Protein AF-A0A940R233-F1 (afdb_monomer_lite)

Foldseek 3Di:
DCPPLVNVLVVLVVVLLVVCVVVCLDVDSCFLVQWAFPDPSSVLSVVVVVVVVVVPDDSNVSCVVGTDTDDPDPDPPDDDPDPPPD

Secondary structure (DSSP, 8-state):
----HHHHHHHHHHHHHHHHHHTT-SSSSSTTTTPEESS-HHHHHHHHHHHHHH----HHHHHHHHEEPPP-----SS--------

pLDDT: mean 80.88, std 13.88, range [42.59, 95.75]

Sequence (86 aa):
MLKHPELFYLDDLQELFTDVQLQRIFPDQKTFADCTPLFPVAEIIERYKAFKQAGEGDLMSFITTHFRLPKPIPQPKEPWNFPIDE

Structure (mmCIF, N/CA/C/O backbone):
data_AF-A0A940R233-F1
#
_entry.id   AF-A0A940R233-F1
#
loop_
_atom_site.group_PDB
_atom_site.id
_atom_site.type_symbol
_atom_site.label_atom_id
_atom_site.label_alt_id
_atom_site.label_comp_id
_atom_site.label_asym_id
_atom_site.label_entity_id
_atom_site.label_seq_id
_atom_site.pdbx_PDB_ins_code
_atom_site.Cartn_x
_atom_site.Cartn_y
_atom_site.Cartn_z
_atom_site.occupancy
_atom_site.B_iso_or_equiv
_atom_site.auth_seq_id
_atom_site.auth_comp_id
_atom_site.auth_asym_id
_atom_site.auth_atom_id
_atom_site.pdbx_PDB_model_num
ATOM 1 N N . MET A 1 1 ? -25.385 16.755 -4.606 1.00 42.59 1 MET A N 1
ATOM 2 C CA . MET A 1 1 ? -23.937 16.461 -4.598 1.00 42.59 1 MET A CA 1
ATOM 3 C C . MET A 1 1 ? -23.754 14.972 -4.849 1.00 42.59 1 MET A C 1
ATOM 5 O O . MET A 1 1 ? -23.725 14.201 -3.902 1.00 42.59 1 MET A O 1
ATOM 9 N N . LEU A 1 2 ? -23.711 14.552 -6.116 1.00 45.84 2 LEU A N 1
ATOM 10 C CA . LEU A 1 2 ? -23.264 13.201 -6.451 1.00 45.84 2 LEU A CA 1
ATOM 11 C C . LEU A 1 2 ? -21.736 13.258 -6.443 1.00 45.84 2 LEU A C 1
ATOM 13 O O . LEU A 1 2 ? -21.125 13.690 -7.417 1.00 45.84 2 LEU A O 1
ATOM 17 N N . LYS A 1 3 ? -21.110 12.913 -5.316 1.00 49.41 3 LYS A N 1
ATOM 18 C CA . LYS A 1 3 ? -19.705 12.516 -5.376 1.00 49.41 3 LYS A CA 1
ATOM 19 C C . LYS A 1 3 ? -19.706 11.211 -6.162 1.00 49.41 3 LYS A C 1
ATOM 21 O O . LYS A 1 3 ? -20.274 10.226 -5.699 1.00 49.41 3 LYS A O 1
ATOM 26 N N . HIS A 1 4 ? -19.215 11.249 -7.398 1.00 51.16 4 HIS A N 1
ATOM 27 C CA . HIS A 1 4 ? -19.118 10.049 -8.216 1.00 51.16 4 HIS A CA 1
ATOM 28 C C . HIS A 1 4 ? -18.302 9.011 -7.429 1.00 51.16 4 HIS A C 1
ATOM 30 O O . HIS A 1 4 ? -17.227 9.371 -6.948 1.00 51.16 4 HIS A O 1
ATOM 36 N N . PRO A 1 5 ? -18.791 7.769 -7.261 1.00 57.81 5 PRO A N 1
ATOM 37 C CA . PRO A 1 5 ? -18.080 6.740 -6.497 1.00 57.81 5 PRO A CA 1
ATOM 38 C C . PRO A 1 5 ? -16.657 6.525 -7.028 1.00 57.81 5 PRO A C 1
ATOM 40 O O . PRO A 1 5 ? -15.737 6.339 -6.244 1.00 57.81 5 PRO A O 1
ATOM 43 N N . GLU A 1 6 ? -16.461 6.721 -8.335 1.00 57.50 6 GLU A N 1
ATOM 44 C CA . GLU A 1 6 ? -15.156 6.668 -8.999 1.00 57.50 6 GLU A CA 1
ATOM 45 C C . GLU A 1 6 ? -14.159 7.758 -8.557 1.00 57.50 6 GLU A C 1
ATOM 47 O O . GLU A 1 6 ? -12.953 7.535 -8.569 1.00 57.50 6 GLU A O 1
ATOM 52 N N . LEU A 1 7 ? -14.634 8.942 -8.149 1.00 58.44 7 LEU A N 1
ATOM 53 C CA . LEU A 1 7 ? -13.764 10.049 -7.722 1.00 58.44 7 LEU A CA 1
ATOM 54 C C . LEU A 1 7 ? -13.314 9.916 -6.267 1.00 58.44 7 LEU A C 1
ATOM 56 O O . LEU A 1 7 ? -12.238 10.396 -5.926 1.00 58.44 7 LEU A O 1
ATOM 60 N N . PHE A 1 8 ? -14.100 9.234 -5.427 1.00 60.25 8 PHE A N 1
ATOM 61 C CA . PHE A 1 8 ? -13.672 8.910 -4.063 1.00 60.25 8 PHE A 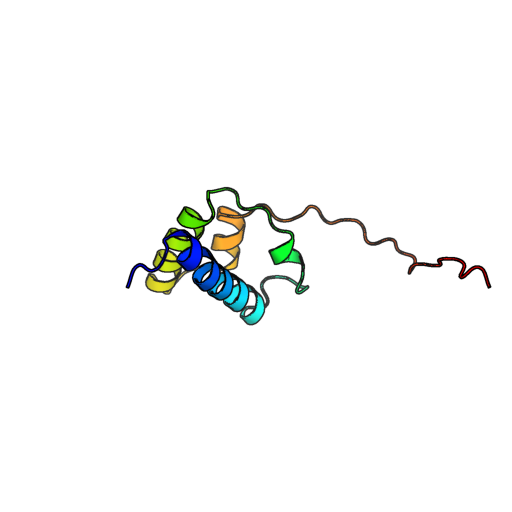CA 1
ATOM 62 C C . PHE A 1 8 ? -12.389 8.073 -4.064 1.00 60.25 8 PHE A C 1
ATOM 64 O O . PHE A 1 8 ? -11.546 8.245 -3.189 1.00 60.25 8 PHE A O 1
ATOM 71 N N . TYR A 1 9 ? -12.199 7.229 -5.084 1.00 63.28 9 TYR A N 1
ATOM 72 C CA . TYR A 1 9 ? -11.009 6.393 -5.184 1.00 63.28 9 TYR A CA 1
ATOM 73 C C . TYR A 1 9 ? -9.713 7.188 -5.342 1.00 63.28 9 TYR A C 1
ATOM 75 O O . TYR A 1 9 ? -8.674 6.725 -4.884 1.00 63.28 9 TYR A O 1
ATOM 83 N N . LEU A 1 10 ? -9.753 8.370 -5.966 1.00 69.19 10 LEU A N 1
ATOM 84 C CA . LEU A 1 10 ? -8.543 9.156 -6.203 1.00 69.19 10 LEU A CA 1
ATOM 85 C C . LEU A 1 10 ? -8.036 9.822 -4.917 1.00 69.19 10 LEU A C 1
ATOM 87 O O . LEU A 1 10 ? -6.846 9.740 -4.622 1.00 69.19 10 LEU A O 1
ATOM 91 N N . ASP A 1 11 ? -8.942 10.429 -4.145 1.00 72.81 11 ASP A N 1
ATOM 92 C CA . ASP A 1 11 ? -8.603 11.154 -2.911 1.00 72.81 11 ASP A CA 1
ATOM 93 C C . ASP A 1 11 ? -8.042 10.208 -1.838 1.00 72.81 11 ASP A C 1
ATOM 95 O O . ASP A 1 11 ? -7.041 10.504 -1.188 1.00 72.81 11 ASP A O 1
ATOM 99 N N . ASP A 1 12 ? -8.652 9.035 -1.672 1.00 74.19 12 ASP A N 1
ATOM 100 C CA . ASP A 1 12 ? -8.236 8.096 -0.629 1.00 74.19 12 ASP A CA 1
ATOM 101 C C . ASP A 1 12 ? -6.936 7.362 -0.991 1.00 74.19 12 ASP A C 1
ATOM 103 O O . ASP A 1 12 ? -6.115 7.054 -0.124 1.00 74.19 12 ASP A O 1
ATOM 107 N N . LEU A 1 13 ? -6.715 7.091 -2.282 1.00 80.31 13 LEU A N 1
ATOM 108 C CA . LEU A 1 13 ? -5.448 6.527 -2.741 1.00 80.31 13 LEU A CA 1
ATOM 109 C C . LEU A 1 13 ? -4.328 7.566 -2.659 1.00 80.31 13 LEU A C 1
ATOM 111 O O . LEU A 1 13 ? -3.189 7.206 -2.366 1.00 80.31 13 LEU A O 1
ATOM 115 N N . GLN A 1 14 ? -4.657 8.847 -2.845 1.00 84.50 14 GLN A N 1
ATOM 116 C CA . GLN A 1 14 ? -3.756 9.957 -2.566 1.00 84.50 14 GLN A CA 1
ATOM 117 C C . GLN A 1 14 ? -3.407 10.035 -1.073 1.00 84.50 14 GLN A C 1
ATOM 119 O O . GLN A 1 14 ? -2.237 10.248 -0.753 1.00 84.50 14 GLN A O 1
ATOM 124 N N . GLU A 1 15 ? -4.361 9.828 -0.159 1.00 89.75 15 GLU A N 1
ATOM 125 C CA . GLU A 1 15 ? -4.079 9.763 1.284 1.00 89.75 15 GLU A CA 1
ATOM 126 C C . GLU A 1 15 ? -3.153 8.587 1.618 1.00 89.75 15 GLU A C 1
ATOM 128 O O . GLU A 1 15 ? -2.086 8.805 2.193 1.00 89.75 15 GLU A O 1
ATOM 133 N N . LEU A 1 16 ? -3.497 7.367 1.182 1.00 90.88 16 LEU A N 1
ATOM 134 C CA . LEU A 1 16 ? -2.654 6.184 1.376 1.00 90.88 16 LEU A CA 1
ATOM 135 C C . LEU A 1 16 ? -1.242 6.425 0.834 1.00 90.88 16 LEU A C 1
ATOM 137 O O . LEU A 1 16 ? -0.263 6.205 1.541 1.00 90.88 16 LEU A O 1
ATOM 141 N N . PHE A 1 17 ? -1.129 6.919 -0.400 1.00 89.19 17 PHE A N 1
ATOM 142 C CA . PHE A 1 17 ? 0.154 7.240 -1.016 1.00 89.19 17 PHE A CA 1
ATOM 143 C C . PHE A 1 17 ? 0.944 8.258 -0.187 1.00 89.19 17 PHE A C 1
ATOM 145 O O . PHE A 1 17 ? 2.130 8.055 0.064 1.00 89.19 17 PHE A O 1
ATOM 152 N N . THR A 1 18 ? 0.293 9.327 0.273 1.00 90.25 18 THR A N 1
ATOM 153 C CA . THR A 1 18 ? 0.922 10.368 1.097 1.00 90.25 18 THR A CA 1
ATOM 154 C C . THR A 1 18 ? 1.470 9.784 2.395 1.00 90.25 18 THR A C 1
ATOM 156 O O . THR A 1 18 ? 2.626 10.034 2.738 1.00 90.25 18 THR A O 1
ATOM 159 N N . ASP A 1 19 ? 0.691 8.949 3.078 1.00 91.75 19 ASP A N 1
ATOM 160 C CA . ASP A 1 19 ? 1.112 8.284 4.308 1.00 91.75 19 ASP A CA 1
ATOM 161 C C . ASP A 1 19 ? 2.311 7.350 4.085 1.00 91.75 19 ASP A C 1
ATOM 163 O O . ASP A 1 19 ? 3.256 7.375 4.877 1.00 91.75 19 ASP A O 1
ATOM 167 N N . VAL A 1 20 ? 2.329 6.583 2.985 1.00 90.81 20 VAL A N 1
ATOM 168 C CA . VAL A 1 20 ? 3.481 5.734 2.627 1.00 90.81 20 VAL A CA 1
ATOM 169 C C . VAL A 1 20 ? 4.757 6.568 2.470 1.00 90.81 20 VAL A C 1
ATOM 171 O O . VAL A 1 20 ? 5.817 6.176 2.969 1.00 90.81 20 VAL A O 1
ATOM 174 N N . GLN A 1 21 ? 4.666 7.726 1.808 1.00 88.38 21 GLN A N 1
ATOM 175 C CA . GLN A 1 21 ? 5.812 8.616 1.595 1.00 88.38 21 GLN A CA 1
ATOM 176 C C . GLN A 1 21 ? 6.277 9.273 2.903 1.00 88.38 21 GLN A C 1
ATOM 178 O O . GLN A 1 21 ? 7.477 9.316 3.181 1.00 88.38 21 GLN A O 1
ATOM 183 N N . LEU A 1 22 ? 5.345 9.753 3.734 1.00 90.31 22 LEU A N 1
ATOM 184 C CA . LEU A 1 22 ? 5.661 10.414 5.005 1.00 90.31 22 LEU A CA 1
ATOM 185 C C . LEU A 1 22 ? 6.317 9.463 6.009 1.00 90.31 22 LEU A C 1
ATOM 187 O O . LEU A 1 22 ? 7.248 9.861 6.709 1.00 90.31 22 LEU A O 1
ATOM 191 N N . GLN A 1 23 ? 5.877 8.205 6.050 1.00 89.81 23 GLN A N 1
ATOM 192 C CA . GLN A 1 23 ? 6.448 7.191 6.938 1.00 89.81 23 GLN A CA 1
ATOM 193 C C . GLN A 1 23 ? 7.752 6.578 6.408 1.00 89.81 23 GLN A C 1
ATOM 195 O O . GLN A 1 23 ? 8.390 5.809 7.123 1.00 89.81 23 GLN A O 1
ATOM 200 N N . ARG A 1 24 ? 8.176 6.930 5.183 1.00 88.31 24 ARG A N 1
ATOM 201 C CA . ARG A 1 24 ? 9.390 6.405 4.529 1.00 88.31 24 ARG A CA 1
ATOM 202 C C . ARG A 1 24 ? 9.469 4.875 4.575 1.00 88.31 24 ARG A C 1
ATOM 204 O O . ARG A 1 24 ? 10.520 4.307 4.864 1.00 88.31 24 ARG A O 1
ATOM 211 N N . ILE A 1 25 ? 8.344 4.219 4.283 1.00 88.75 25 ILE A N 1
ATOM 212 C CA . ILE A 1 25 ? 8.228 2.753 4.309 1.00 88.75 25 ILE A CA 1
ATOM 213 C C . IL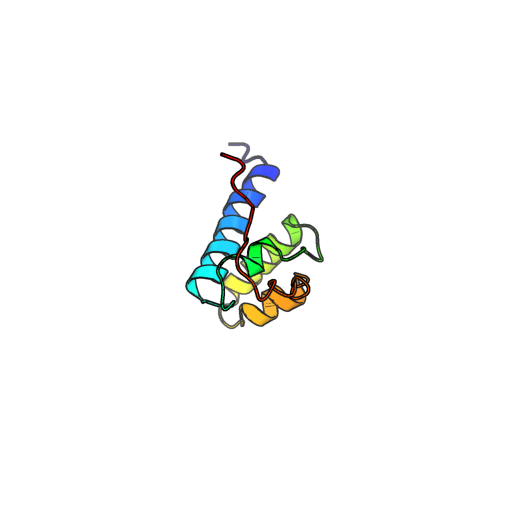E A 1 25 ? 9.200 2.094 3.320 1.00 88.75 25 ILE A C 1
ATOM 215 O O . ILE A 1 25 ? 9.746 1.024 3.588 1.00 88.75 25 ILE A O 1
ATOM 219 N N . PHE A 1 26 ? 9.435 2.747 2.181 1.00 87.38 26 PHE A N 1
ATOM 220 C CA . PHE A 1 26 ? 10.362 2.291 1.153 1.00 87.38 26 PHE A CA 1
ATOM 221 C C . PHE A 1 26 ? 11.611 3.179 1.096 1.00 87.38 26 PHE A C 1
ATOM 223 O O . PHE A 1 26 ? 11.529 4.378 1.377 1.00 87.38 26 PHE A O 1
ATOM 230 N N . PRO A 1 27 ? 12.772 2.613 0.709 1.00 82.44 27 PRO A N 1
ATOM 231 C CA . PRO A 1 27 ? 14.020 3.370 0.584 1.00 82.44 27 PRO A CA 1
ATOM 232 C C . PRO A 1 27 ? 13.979 4.403 -0.551 1.00 82.44 27 PRO A C 1
ATOM 234 O O . PRO A 1 27 ? 14.760 5.354 -0.552 1.00 82.44 27 PRO A O 1
ATOM 237 N N . ASP A 1 28 ? 13.078 4.226 -1.514 1.00 81.88 28 ASP A N 1
ATOM 238 C CA . ASP A 1 28 ? 12.867 5.117 -2.644 1.00 81.88 28 ASP A CA 1
ATOM 239 C C . ASP A 1 28 ? 11.383 5.480 -2.805 1.00 81.88 28 ASP A C 1
ATOM 241 O O . ASP A 1 28 ? 10.481 4.781 -2.346 1.00 81.88 28 ASP A O 1
ATOM 245 N N . GLN A 1 29 ? 11.137 6.595 -3.492 1.00 78.88 29 GLN A N 1
ATOM 246 C CA . GLN A 1 29 ? 9.800 7.175 -3.641 1.00 78.88 29 GLN A CA 1
ATOM 247 C C . GLN A 1 29 ? 8.961 6.507 -4.746 1.00 78.88 29 GLN A C 1
ATOM 249 O O . GLN A 1 29 ? 7.786 6.840 -4.892 1.00 78.88 29 GLN A O 1
ATOM 254 N N . LYS A 1 30 ? 9.542 5.592 -5.538 1.00 84.56 30 LYS A N 1
ATOM 255 C CA . LYS A 1 30 ? 8.880 4.971 -6.697 1.00 84.56 30 LYS A CA 1
ATOM 256 C C . LYS A 1 30 ? 8.332 3.581 -6.394 1.00 84.56 30 LYS A C 1
ATOM 258 O O . LYS A 1 30 ? 7.295 3.228 -6.940 1.00 84.56 30 LYS A O 1
ATOM 263 N N . THR A 1 31 ? 8.949 2.851 -5.466 1.00 86.81 31 THR A N 1
ATOM 264 C CA . THR A 1 31 ? 8.597 1.461 -5.152 1.00 86.81 31 THR A CA 1
ATOM 265 C C . THR A 1 31 ? 7.102 1.261 -4.907 1.00 86.81 31 THR A C 1
ATOM 267 O O . THR A 1 31 ? 6.530 0.309 -5.428 1.00 86.81 31 THR A O 1
ATOM 270 N N . PHE A 1 32 ? 6.435 2.158 -4.171 1.00 88.31 32 PHE A N 1
ATOM 271 C CA . PHE A 1 32 ? 4.996 2.013 -3.926 1.00 88.31 32 PHE A CA 1
ATOM 272 C C . PHE A 1 32 ? 4.137 2.237 -5.178 1.00 88.31 32 PHE A C 1
ATOM 274 O O . PHE A 1 32 ? 3.124 1.566 -5.342 1.00 88.31 32 PHE A O 1
ATOM 281 N N . ALA A 1 33 ? 4.537 3.138 -6.079 1.00 86.94 33 ALA A N 1
ATOM 282 C CA . ALA A 1 33 ? 3.831 3.345 -7.345 1.00 86.94 33 ALA A CA 1
ATOM 283 C C . ALA A 1 33 ? 3.943 2.120 -8.271 1.00 86.94 33 ALA A C 1
ATOM 285 O O . ALA A 1 33 ? 3.031 1.855 -9.050 1.00 86.94 33 ALA A O 1
ATOM 286 N N . ASP A 1 34 ? 5.030 1.355 -8.142 1.00 88.06 34 ASP A N 1
ATOM 287 C CA . ASP A 1 34 ? 5.255 0.103 -8.870 1.00 88.06 34 ASP A CA 1
ATOM 288 C C . ASP A 1 34 ? 4.567 -1.114 -8.209 1.00 88.06 34 ASP A C 1
ATOM 290 O O . ASP A 1 34 ? 4.572 -2.222 -8.759 1.00 88.06 34 ASP A O 1
ATOM 294 N N . CYS A 1 35 ? 3.960 -0.944 -7.029 1.00 90.62 35 CYS A N 1
ATOM 295 C CA . CYS A 1 35 ? 3.216 -2.006 -6.363 1.00 90.62 35 CYS A CA 1
ATOM 296 C C . CYS A 1 35 ? 1.905 -2.317 -7.092 1.00 90.62 35 CYS A C 1
ATOM 298 O O . CYS A 1 35 ? 1.144 -1.435 -7.481 1.00 90.62 35 CYS A O 1
ATOM 300 N N . THR A 1 36 ? 1.583 -3.606 -7.205 1.00 91.75 36 THR A N 1
ATOM 301 C CA . THR A 1 36 ? 0.316 -4.050 -7.802 1.00 91.75 36 THR A CA 1
ATOM 302 C C . THR A 1 36 ? -0.705 -4.372 -6.708 1.00 91.75 36 THR A C 1
ATOM 304 O O . THR A 1 36 ? -0.402 -5.211 -5.856 1.00 91.75 36 THR A O 1
ATOM 307 N N . PRO A 1 37 ? -1.913 -3.781 -6.712 1.00 92.75 37 PRO A N 1
ATOM 308 C CA . PRO A 1 37 ? -2.948 -4.119 -5.738 1.00 92.75 37 PRO A CA 1
ATOM 309 C C . PRO A 1 37 ? -3.401 -5.582 -5.892 1.00 92.75 37 PRO A C 1
ATOM 311 O O . PRO A 1 37 ? -3.561 -6.086 -7.003 1.00 92.75 37 PRO A O 1
ATOM 314 N N . LEU A 1 38 ? -3.588 -6.277 -4.768 1.00 95.50 38 LEU A N 1
ATOM 315 C CA . LEU A 1 38 ? -4.066 -7.668 -4.714 1.00 95.50 38 LEU A CA 1
ATOM 316 C C . LEU A 1 38 ? -5.597 -7.770 -4.685 1.00 95.50 38 LEU A C 1
ATOM 318 O O . LEU A 1 38 ? -6.147 -8.815 -5.026 1.00 95.50 38 LEU A O 1
ATOM 322 N N . PHE A 1 39 ? -6.264 -6.690 -4.288 1.00 93.69 39 PHE A N 1
ATOM 323 C CA . PHE A 1 39 ? -7.717 -6.555 -4.199 1.00 93.69 39 PHE A CA 1
ATOM 324 C C . PHE A 1 39 ? -8.177 -5.366 -5.056 1.00 93.69 39 PHE A C 1
ATOM 326 O O . PHE A 1 39 ? -7.345 -4.528 -5.424 1.00 93.69 39 PHE A O 1
ATOM 333 N N . PRO A 1 40 ? -9.478 -5.246 -5.376 1.00 91.25 40 PRO A N 1
ATOM 334 C CA . PRO A 1 40 ? -10.017 -4.033 -5.977 1.00 91.25 40 PRO A CA 1
ATOM 335 C C . PRO A 1 40 ? -9.608 -2.791 -5.179 1.00 91.25 40 PRO A C 1
ATOM 337 O O . PRO A 1 40 ? -9.683 -2.778 -3.952 1.00 91.25 40 PRO A O 1
ATOM 340 N N . VAL A 1 41 ? -9.200 -1.732 -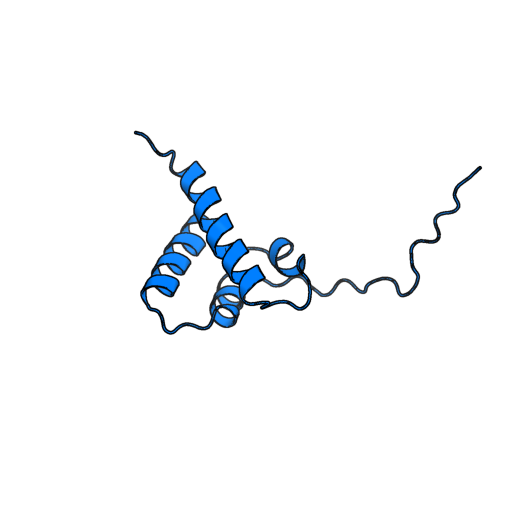5.879 1.00 87.44 41 VAL A N 1
ATOM 341 C CA . VAL A 1 41 ? -8.721 -0.484 -5.259 1.00 87.44 41 VAL A CA 1
ATOM 342 C C . VAL A 1 41 ? -9.730 0.077 -4.252 1.00 87.44 41 VAL A C 1
ATOM 344 O O . VAL A 1 41 ? -9.350 0.467 -3.151 1.00 87.44 41 VAL A O 1
ATOM 347 N N . ALA A 1 42 ? -11.016 0.031 -4.604 1.00 87.25 42 ALA A N 1
ATOM 348 C CA . ALA A 1 42 ? -12.125 0.402 -3.734 1.00 87.25 42 ALA A CA 1
ATOM 349 C C . ALA A 1 42 ? -12.079 -0.297 -2.365 1.00 87.25 42 ALA A C 1
ATOM 351 O O . ALA A 1 42 ? -12.193 0.345 -1.325 1.00 87.25 42 ALA A O 1
ATOM 352 N N . GLU A 1 43 ? -11.855 -1.610 -2.374 1.00 91.44 43 GLU A N 1
ATOM 353 C CA . GLU A 1 43 ? -11.821 -2.435 -1.170 1.00 91.44 43 GLU A CA 1
ATOM 354 C C . GLU A 1 43 ? -10.576 -2.138 -0.325 1.00 91.44 43 GLU A C 1
ATOM 356 O O . GLU A 1 43 ? -10.654 -2.046 0.899 1.00 91.44 43 GLU A O 1
ATOM 361 N N . ILE A 1 44 ? -9.420 -1.941 -0.969 1.00 92.38 44 ILE A N 1
ATOM 362 C CA . ILE A 1 44 ? -8.179 -1.565 -0.274 1.00 92.38 44 ILE A CA 1
ATOM 363 C C .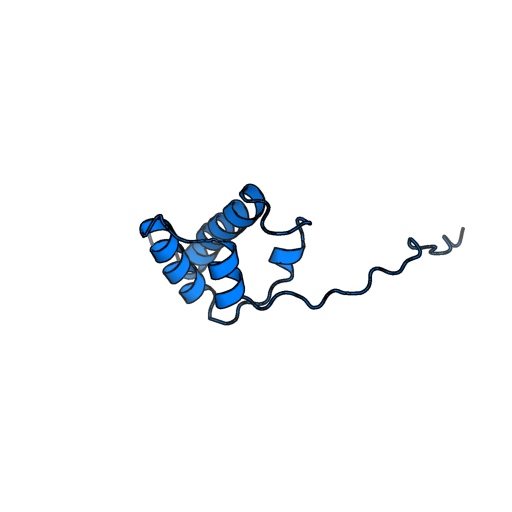 ILE A 1 44 ? -8.364 -0.236 0.462 1.00 92.38 44 ILE A C 1
ATOM 365 O O . ILE A 1 44 ? -7.934 -0.108 1.605 1.00 92.38 44 ILE A O 1
ATOM 369 N N . ILE A 1 45 ? -9.034 0.730 -0.162 1.00 90.69 45 ILE A N 1
ATOM 370 C CA . ILE A 1 45 ? -9.327 2.037 0.431 1.00 90.69 45 ILE A CA 1
ATOM 371 C C . ILE A 1 45 ? -10.237 1.912 1.656 1.00 90.69 45 ILE A C 1
ATOM 373 O O . ILE A 1 45 ? -9.942 2.494 2.700 1.00 90.69 45 ILE A O 1
ATOM 377 N N . GLU A 1 46 ? -11.324 1.141 1.571 1.00 90.94 46 GLU A N 1
ATOM 378 C CA . GLU A 1 46 ? -12.217 0.932 2.717 1.00 90.94 46 GLU A CA 1
ATOM 379 C C . GLU A 1 46 ? -11.482 0.274 3.888 1.00 90.94 46 GLU A C 1
ATOM 381 O O . GLU A 1 46 ? -11.584 0.721 5.035 1.00 90.94 46 GLU A O 1
ATOM 386 N N . ARG A 1 47 ? -10.666 -0.743 3.596 1.00 93.50 47 ARG A N 1
ATOM 387 C CA . ARG A 1 47 ? -9.826 -1.403 4.599 1.00 93.50 47 ARG A CA 1
ATOM 388 C C . ARG A 1 47 ? -8.776 -0.460 5.182 1.00 93.50 47 ARG A C 1
ATOM 390 O O . ARG A 1 47 ? -8.517 -0.518 6.381 1.00 93.50 47 ARG A O 1
ATOM 397 N N . TYR A 1 48 ? -8.198 0.422 4.369 1.00 92.94 48 TYR A N 1
ATOM 398 C CA . TYR A 1 48 ? -7.236 1.422 4.824 1.00 92.94 48 TYR A CA 1
ATOM 399 C C . TYR A 1 48 ? -7.878 2.449 5.768 1.00 92.94 48 TYR A C 1
ATOM 401 O O . TYR A 1 48 ? -7.310 2.764 6.812 1.00 92.94 48 TYR A O 1
ATOM 409 N N . LYS A 1 49 ? -9.103 2.904 5.478 1.00 91.19 49 LYS A N 1
ATOM 410 C CA . LYS A 1 49 ? -9.864 3.779 6.388 1.00 91.19 49 LYS A CA 1
ATOM 411 C C . LYS A 1 49 ? -10.121 3.111 7.734 1.00 91.19 49 LYS A C 1
ATOM 413 O O . LYS A 1 49 ? -9.909 3.733 8.772 1.00 91.19 49 LYS A O 1
ATOM 418 N N . ALA A 1 50 ? -10.527 1.841 7.726 1.00 92.38 50 ALA A N 1
ATOM 419 C CA . ALA A 1 50 ? -10.715 1.070 8.954 1.00 92.38 50 ALA A CA 1
ATOM 420 C C . ALA A 1 50 ? -9.394 0.897 9.727 1.00 92.38 50 ALA A C 1
ATOM 422 O O . ALA A 1 50 ? -9.359 1.076 10.943 1.00 92.38 50 ALA A O 1
ATOM 423 N N . PHE A 1 51 ? -8.293 0.626 9.021 1.00 93.25 51 PHE A N 1
ATOM 424 C CA . PHE A 1 51 ? -6.946 0.560 9.592 1.00 93.25 51 PHE A CA 1
ATOM 425 C C . PHE A 1 51 ? -6.541 1.881 10.269 1.00 93.25 51 PHE A C 1
ATOM 427 O O . PHE A 1 51 ? -6.085 1.872 11.411 1.00 93.25 51 PHE A O 1
ATOM 434 N N . LYS A 1 52 ? -6.776 3.025 9.614 1.00 90.12 52 LYS A N 1
ATOM 435 C CA . LYS A 1 52 ? -6.504 4.364 10.165 1.00 90.12 52 LYS A CA 1
ATOM 436 C C . LYS A 1 52 ? -7.351 4.663 11.401 1.00 90.12 52 LYS A C 1
ATOM 438 O O . LYS A 1 52 ? -6.840 5.233 12.360 1.00 90.12 52 LYS A O 1
ATOM 443 N N . GLN A 1 53 ? -8.621 4.261 11.395 1.00 90.19 53 GLN A N 1
ATOM 444 C CA . GLN A 1 53 ? -9.523 4.423 12.540 1.00 90.19 53 GLN A CA 1
ATOM 445 C C . GLN A 1 53 ? -9.125 3.554 13.738 1.00 90.19 53 GLN A C 1
ATOM 447 O O . GLN A 1 53 ? -9.339 3.967 14.874 1.00 90.19 53 GLN A O 1
ATOM 452 N N . ALA A 1 54 ? -8.534 2.380 13.499 1.00 90.00 54 ALA A N 1
ATOM 453 C CA . ALA A 1 54 ? -8.058 1.496 14.559 1.00 90.00 54 ALA A CA 1
ATOM 454 C C . ALA A 1 54 ? -6.823 2.046 15.298 1.00 90.00 54 ALA A C 1
ATOM 456 O O . ALA A 1 54 ? -6.592 1.667 16.440 1.00 90.00 54 ALA A O 1
ATOM 457 N N . GLY A 1 55 ? -6.036 2.932 14.677 1.00 80.94 55 GLY A N 1
ATOM 458 C CA . GLY A 1 55 ? -4.988 3.721 15.342 1.00 80.94 55 GLY A CA 1
ATOM 459 C C . GLY A 1 55 ? -3.730 2.975 15.815 1.00 80.94 55 GLY A C 1
ATOM 460 O O . GLY A 1 55 ? -2.773 3.633 16.210 1.00 80.94 55 GLY A O 1
ATOM 461 N N . GLU A 1 56 ? -3.686 1.640 15.754 1.00 74.31 56 GLU A N 1
ATOM 462 C CA . GLU A 1 56 ? -2.592 0.820 16.318 1.00 74.31 56 GLU A CA 1
ATOM 463 C C . GLU A 1 56 ? -1.871 -0.074 15.286 1.00 74.31 56 GLU A C 1
ATOM 465 O O . GLU A 1 56 ? -1.153 -1.007 15.641 1.00 74.31 56 GLU A O 1
ATOM 470 N N . GLY A 1 57 ? -2.060 0.176 13.990 1.00 78.31 57 GLY A N 1
ATOM 471 C CA . GLY A 1 57 ? -1.537 -0.689 12.932 1.00 78.31 57 GLY A CA 1
ATOM 472 C C . GLY A 1 57 ? -0.202 -0.240 12.323 1.00 78.31 57 GLY A C 1
ATOM 473 O O . GLY A 1 57 ? 0.069 0.951 12.184 1.00 78.31 57 GLY A O 1
ATOM 474 N N . ASP A 1 58 ? 0.607 -1.209 11.882 1.00 89.81 58 ASP A N 1
ATOM 475 C CA . ASP A 1 58 ? 1.808 -0.977 11.070 1.00 89.81 58 ASP A CA 1
ATOM 476 C C . ASP A 1 58 ? 1.453 -0.848 9.579 1.00 89.81 58 ASP A C 1
ATOM 478 O O . ASP A 1 58 ? 0.852 -1.746 8.976 1.00 89.81 58 ASP A O 1
ATOM 482 N N . LEU A 1 59 ? 1.837 0.276 8.969 1.00 91.62 59 LEU A N 1
ATOM 483 C CA . LEU A 1 59 ? 1.511 0.575 7.575 1.00 91.62 59 LEU A CA 1
ATOM 484 C C . LEU A 1 59 ? 2.235 -0.370 6.606 1.00 91.62 59 LEU A C 1
ATOM 486 O O . LEU A 1 59 ? 1.679 -0.724 5.567 1.00 91.62 59 LEU A O 1
ATOM 490 N N . MET A 1 60 ? 3.436 -0.843 6.951 1.00 92.00 60 MET A N 1
ATOM 491 C CA . MET A 1 60 ? 4.158 -1.811 6.120 1.00 92.00 60 MET A CA 1
ATOM 492 C C . MET A 1 60 ? 3.423 -3.158 6.058 1.00 92.00 60 MET A C 1
ATOM 494 O O . MET A 1 60 ? 3.254 -3.743 4.983 1.00 92.00 60 MET A O 1
ATOM 498 N N . SER A 1 61 ? 2.907 -3.626 7.192 1.00 92.81 61 SER A N 1
ATOM 499 C CA . SER A 1 61 ? 2.054 -4.815 7.279 1.00 92.81 61 SER A CA 1
ATOM 500 C C . SER A 1 61 ? 0.773 -4.652 6.457 1.00 92.81 61 SER A C 1
ATOM 502 O O . SER A 1 61 ? 0.372 -5.569 5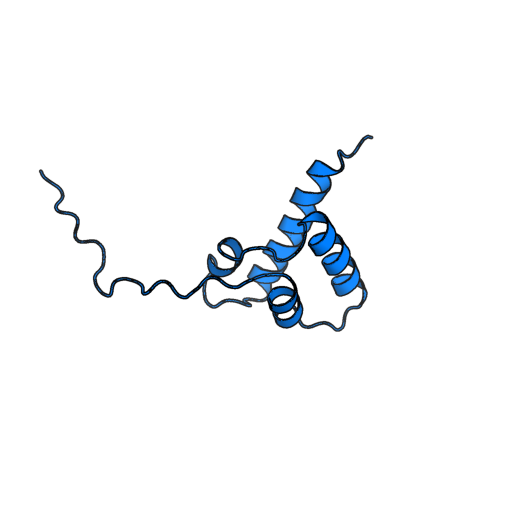.735 1.00 92.81 61 SER A O 1
ATOM 504 N N . PHE A 1 62 ? 0.155 -3.465 6.489 1.00 94.94 62 PHE A N 1
ATOM 505 C CA . PHE A 1 62 ? -0.997 -3.168 5.638 1.00 94.94 62 PHE A CA 1
ATOM 506 C C . PHE A 1 62 ? -0.645 -3.282 4.148 1.00 94.94 62 PHE A C 1
ATOM 508 O O . PHE A 1 62 ? -1.350 -3.971 3.405 1.00 94.94 62 PHE A O 1
ATOM 515 N N . ILE A 1 63 ? 0.456 -2.658 3.716 1.00 93.56 63 ILE A N 1
ATOM 516 C CA . ILE A 1 63 ? 0.887 -2.666 2.312 1.00 93.56 63 ILE A CA 1
ATOM 517 C C . ILE A 1 63 ? 1.179 -4.092 1.850 1.00 93.56 63 ILE A C 1
ATOM 519 O O . ILE A 1 63 ? 0.637 -4.524 0.841 1.00 93.56 63 ILE A O 1
ATOM 523 N N . THR A 1 64 ? 1.980 -4.849 2.596 1.00 93.94 64 THR A N 1
ATOM 524 C CA . THR A 1 64 ? 2.351 -6.230 2.231 1.00 93.94 64 THR A CA 1
ATOM 525 C C . THR A 1 64 ? 1.169 -7.202 2.204 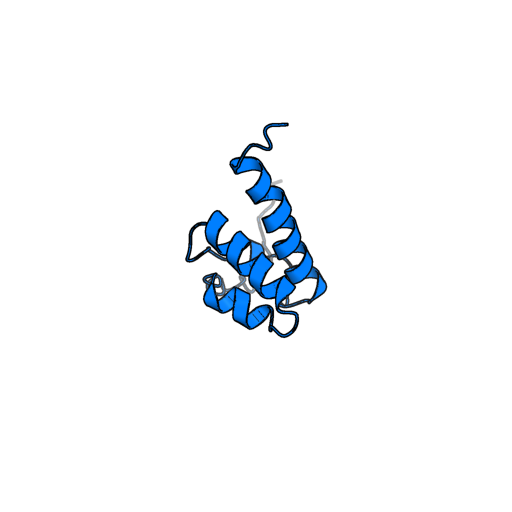1.00 93.94 64 THR A C 1
ATOM 527 O O . THR A 1 64 ? 1.218 -8.201 1.488 1.00 93.94 64 THR A O 1
ATOM 530 N N . THR A 1 65 ? 0.084 -6.896 2.921 1.00 95.75 65 THR A N 1
ATOM 531 C CA . THR A 1 65 ? -1.160 -7.679 2.886 1.00 95.75 65 THR A CA 1
ATOM 532 C C . THR A 1 65 ? -2.021 -7.356 1.660 1.00 95.75 65 THR A C 1
ATOM 534 O O . THR A 1 65 ? -2.701 -8.237 1.138 1.00 95.75 65 THR A O 1
ATOM 537 N N . HIS A 1 66 ? -2.012 -6.103 1.191 1.00 95.50 66 HIS A N 1
ATOM 538 C CA . HIS A 1 66 ? -2.930 -5.619 0.148 1.00 95.50 66 HIS A CA 1
ATOM 539 C C . HIS A 1 66 ? -2.272 -5.384 -1.212 1.00 95.50 66 HIS A C 1
ATOM 541 O O . HIS A 1 66 ? -2.975 -5.263 -2.215 1.00 95.50 66 HIS A O 1
ATOM 547 N N . PHE A 1 67 ? -0.945 -5.346 -1.269 1.00 94.62 67 PHE A N 1
ATOM 548 C CA . PHE A 1 67 ? -0.169 -5.069 -2.465 1.00 94.62 67 PHE A CA 1
ATOM 549 C C . PHE A 1 67 ? 0.941 -6.096 -2.651 1.00 94.62 67 PHE A C 1
ATOM 551 O O . PHE A 1 67 ? 1.609 -6.533 -1.715 1.00 94.62 67 PHE A O 1
ATOM 558 N N . ARG A 1 68 ? 1.187 -6.431 -3.913 1.00 95.19 68 ARG A N 1
ATOM 559 C CA . ARG A 1 68 ? 2.379 -7.148 -4.339 1.00 95.19 68 ARG A CA 1
ATOM 560 C C . ARG A 1 68 ? 3.487 -6.136 -4.603 1.00 95.19 68 ARG A C 1
ATOM 562 O O . ARG A 1 68 ? 3.338 -5.296 -5.491 1.00 95.19 68 ARG A O 1
ATOM 569 N N . LEU A 1 69 ? 4.593 -6.256 -3.871 1.00 92.06 69 LEU A N 1
ATOM 570 C CA . LEU A 1 69 ? 5.791 -5.455 -4.121 1.00 92.06 69 LEU A CA 1
ATOM 571 C C . LEU A 1 69 ? 6.388 -5.788 -5.499 1.00 92.06 69 LEU A C 1
ATOM 573 O O . LEU A 1 69 ? 6.343 -6.956 -5.917 1.00 92.06 69 LEU A O 1
ATOM 577 N N . PRO A 1 70 ? 6.960 -4.796 -6.204 1.00 87.44 70 PRO A N 1
ATOM 578 C CA . PRO A 1 70 ? 7.659 -5.049 -7.452 1.00 87.44 70 PRO A CA 1
ATOM 579 C C . PRO A 1 70 ? 8.838 -5.994 -7.209 1.00 87.44 70 PRO A C 1
ATOM 581 O O . PRO A 1 70 ? 9.493 -5.968 -6.164 1.00 87.44 70 PRO A O 1
ATOM 584 N N . LYS A 1 71 ? 9.136 -6.846 -8.194 1.00 82.31 71 LYS A N 1
ATOM 585 C CA . LYS A 1 71 ? 10.400 -7.586 -8.171 1.00 82.31 71 LYS A CA 1
ATOM 586 C C . LYS A 1 71 ? 11.528 -6.563 -8.323 1.00 82.31 71 LYS A C 1
ATOM 588 O O . LYS A 1 71 ? 11.398 -5.700 -9.191 1.00 82.31 71 LYS A O 1
ATOM 593 N N . PRO A 1 72 ? 12.621 -6.654 -7.545 1.00 69.75 72 PRO A N 1
ATOM 594 C CA . PRO A 1 72 ? 13.762 -5.776 -7.740 1.00 69.75 72 PRO A CA 1
ATOM 595 C C . PRO A 1 72 ? 14.244 -5.939 -9.179 1.00 69.75 72 PRO A C 1
ATOM 597 O O . PRO A 1 72 ? 14.725 -7.005 -9.570 1.00 69.75 72 PRO A O 1
ATOM 600 N N . ILE A 1 73 ? 14.060 -4.894 -9.980 1.00 65.81 73 ILE A N 1
ATOM 601 C CA . ILE A 1 73 ? 14.676 -4.817 -11.295 1.00 65.81 73 ILE A CA 1
ATOM 602 C C . ILE A 1 73 ? 16.153 -4.558 -10.998 1.00 65.81 73 ILE A C 1
ATOM 604 O O . ILE A 1 73 ? 16.452 -3.581 -10.304 1.00 65.81 73 ILE A O 1
ATOM 608 N N . PRO A 1 74 ? 17.087 -5.414 -11.444 1.00 61.97 74 PRO A N 1
ATOM 609 C CA . PRO A 1 74 ? 18.498 -5.103 -11.320 1.00 61.97 74 PRO A CA 1
ATOM 610 C C . PRO A 1 74 ? 18.727 -3.762 -12.013 1.00 61.97 74 PRO A C 1
ATOM 612 O O . PRO A 1 74 ? 18.527 -3.657 -13.224 1.00 61.97 74 PRO A O 1
ATOM 615 N N . GLN A 1 75 ? 19.091 -2.724 -11.257 1.00 61.88 75 GLN A N 1
ATOM 616 C CA . GLN A 1 75 ? 19.527 -1.494 -11.896 1.00 61.88 75 GLN A CA 1
ATOM 617 C C . GLN A 1 75 ? 20.812 -1.829 -12.661 1.00 61.88 75 GLN A C 1
ATOM 619 O O . GLN A 1 75 ? 21.720 -2.426 -12.064 1.00 61.88 75 GLN A O 1
ATOM 624 N N . PRO A 1 76 ? 20.889 -1.530 -13.971 1.00 62.38 76 PRO A N 1
ATOM 625 C CA . PRO A 1 76 ? 22.122 -1.732 -14.709 1.00 62.38 76 PRO A CA 1
ATOM 626 C C . PRO A 1 76 ? 23.239 -0.983 -13.978 1.00 62.38 76 PRO A C 1
ATOM 628 O O . PRO A 1 76 ? 23.083 0.179 -13.609 1.00 62.38 76 PRO A O 1
ATOM 631 N N . LYS A 1 77 ? 24.349 -1.680 -13.707 1.00 62.09 77 LYS A N 1
ATOM 632 C CA . LYS A 1 77 ? 25.493 -1.122 -12.964 1.00 62.09 77 LYS A CA 1
ATOM 633 C C . LYS A 1 77 ? 26.169 0.039 -13.699 1.00 62.09 77 LYS A C 1
ATOM 635 O O . LYS A 1 77 ? 26.979 0.737 -13.099 1.00 62.09 77 LYS A O 1
ATOM 640 N N . GLU A 1 78 ? 25.839 0.237 -14.969 1.00 69.12 78 GLU A N 1
ATOM 641 C CA . GLU A 1 78 ? 26.373 1.298 -15.804 1.00 69.12 78 GLU A CA 1
ATOM 642 C C . GLU A 1 78 ? 25.270 2.333 -16.073 1.00 69.12 78 GLU A C 1
ATOM 644 O O . GLU A 1 78 ? 24.190 1.962 -16.547 1.00 69.12 78 GLU A O 1
ATOM 649 N N . PRO A 1 79 ? 25.499 3.623 -15.758 1.00 64.50 79 PRO A N 1
ATOM 650 C CA . PRO A 1 79 ? 24.595 4.683 -16.180 1.00 64.50 79 PRO A CA 1
ATOM 651 C C . PRO A 1 79 ? 24.515 4.693 -17.708 1.00 64.50 79 PRO A C 1
ATOM 653 O O . PRO A 1 79 ? 25.497 4.399 -18.388 1.00 64.50 79 PRO A O 1
ATOM 656 N N . TRP A 1 80 ? 23.336 5.014 -18.239 1.00 70.88 80 TRP A N 1
ATOM 657 C CA . TRP A 1 80 ? 23.056 5.037 -19.672 1.00 70.88 80 TRP A CA 1
ATOM 658 C C . TRP A 1 80 ? 24.133 5.790 -20.465 1.00 70.88 80 TRP A C 1
ATOM 660 O O . TRP A 1 80 ? 24.150 7.018 -20.490 1.00 70.88 80 TRP A O 1
ATOM 670 N N . ASN A 1 81 ? 24.993 5.041 -21.155 1.00 68.56 81 ASN A N 1
ATOM 671 C CA . ASN A 1 81 ? 25.864 5.560 -22.199 1.00 68.56 81 ASN A CA 1
ATOM 672 C C . ASN A 1 81 ? 25.140 5.395 -23.539 1.00 68.56 81 ASN A C 1
ATOM 674 O O . ASN A 1 81 ? 25.443 4.487 -24.312 1.00 68.56 81 ASN A O 1
ATOM 678 N N . PHE A 1 82 ? 24.116 6.215 -23.775 1.00 69.38 82 PHE A N 1
ATOM 679 C CA . PHE A 1 82 ? 23.597 6.366 -25.129 1.00 69.38 82 PHE A CA 1
ATOM 680 C C . PHE A 1 82 ? 24.635 7.160 -25.924 1.00 69.38 82 PHE A C 1
ATOM 682 O O . PHE A 1 82 ? 24.961 8.273 -25.502 1.00 69.38 82 PHE A O 1
ATOM 689 N N . PRO A 1 83 ? 25.163 6.636 -27.044 1.00 67.38 83 PRO A N 1
ATOM 690 C CA . PRO A 1 83 ? 25.848 7.482 -28.004 1.00 67.38 83 PRO A CA 1
ATOM 691 C C . PRO A 1 83 ? 24.857 8.577 -28.403 1.00 67.38 83 PRO A C 1
ATOM 693 O O . PRO A 1 83 ? 23.772 8.287 -28.907 1.00 67.38 83 PRO A O 1
ATOM 696 N N . ILE A 1 84 ? 25.181 9.827 -28.081 1.00 65.50 84 ILE A N 1
ATOM 697 C CA . ILE A 1 84 ? 24.537 10.958 -28.735 1.00 65.50 84 ILE A CA 1
ATOM 698 C C . ILE A 1 84 ? 25.191 10.953 -30.112 1.00 65.50 84 ILE A C 1
ATOM 700 O O . ILE A 1 84 ? 26.352 11.339 -30.232 1.00 65.50 84 ILE A O 1
ATOM 704 N N . ASP A 1 85 ? 24.505 10.402 -31.107 1.00 68.44 85 ASP A N 1
ATOM 705 C CA . ASP A 1 85 ? 24.920 10.604 -32.489 1.00 68.44 85 ASP A CA 1
ATOM 706 C C . ASP A 1 85 ? 24.842 12.126 -32.744 1.00 68.44 85 ASP A C 1
ATOM 708 O O . ASP A 1 85 ? 23.771 12.718 -32.573 1.00 68.44 85 ASP A O 1
ATOM 712 N N . GLU A 1 86 ? 26.000 12.750 -33.010 1.00 52.59 86 GLU A N 1
ATOM 713 C CA . GLU A 1 86 ? 26.187 14.199 -33.245 1.00 52.59 86 GLU A CA 1
ATOM 714 C C . GLU A 1 86 ? 25.364 14.749 -34.420 1.00 52.59 86 GLU A C 1
ATOM 716 O O . GLU A 1 86 ? 25.267 14.069 -35.470 1.00 52.59 86 GLU A O 1
#

Radius of gyration: 17.2 Å; chains: 1; bounding box: 50×24×50 Å